Protein AF-A0A371HPT3-F1 (afdb_monomer_lite)

Radius of gyration: 15.77 Å; chains: 1; bounding box: 47×21×42 Å

Foldseek 3Di:
DPDDLVVVVVVVVVVVFAWPAAWDFDDDPNDGQWIWTWGDDPPDIDIDIDGDDDDPPDDPDD

Organism: Mucuna pruriens (NCBI:txid157652)

Secondary structure (DSSP, 8-state):
--S-HHHHHHHHHHT-PEEEEEEEEEEETTEEEEEEEEEEETTEEEEEEEE-----------

Sequence (62 aa):
MSIPYLSSLYIVKSLNLKLDMIWHPFFVDGEVAGYAEEYRKGDYHLTYAIVKVGIKLVNWIL

pLDDT: mean 87.22, std 12.64, range [54.75, 97.25]

Structure (mmCIF, N/CA/C/O backbone):
data_AF-A0A371HPT3-F1
#
_entry.id   AF-A0A371HPT3-F1
#
loop_
_atom_site.group_PDB
_atom_site.id
_atom_site.type_symbol
_atom_site.label_atom_id
_atom_site.label_alt_id
_atom_site.label_comp_id
_atom_site.label_asym_id
_atom_site.label_entity_id
_atom_site.label_seq_id
_atom_site.pdbx_PDB_ins_code
_atom_site.Cartn_x
_atom_site.Cartn_y
_atom_site.Cartn_z
_atom_site.occupancy
_atom_site.B_iso_or_equiv
_atom_site.auth_seq_id
_atom_site.auth_comp_id
_atom_site.auth_asym_id
_atom_site.auth_atom_id
_atom_site.pdbx_PDB_model_num
ATOM 1 N N . MET A 1 1 ? 14.691 12.559 1.059 1.00 61.62 1 MET A N 1
ATOM 2 C CA . MET A 1 1 ? 13.212 12.584 1.054 1.00 61.62 1 MET A CA 1
ATOM 3 C C . MET A 1 1 ? 12.742 13.028 2.428 1.00 61.62 1 MET A C 1
ATOM 5 O O . MET A 1 1 ? 13.187 12.430 3.394 1.00 61.62 1 MET A O 1
ATOM 9 N N . SER A 1 2 ? 11.934 14.088 2.521 1.00 73.19 2 SER A N 1
ATOM 10 C CA . SER A 1 2 ? 11.549 14.691 3.815 1.00 73.19 2 SER A CA 1
ATOM 11 C C . SER A 1 2 ? 10.338 14.005 4.471 1.00 73.19 2 SER A C 1
ATOM 13 O O . SER A 1 2 ? 10.228 13.985 5.691 1.00 73.19 2 SER A O 1
ATOM 15 N N . ILE A 1 3 ? 9.457 13.378 3.678 1.00 67.75 3 ILE A N 1
ATOM 16 C CA . ILE A 1 3 ? 8.254 12.696 4.176 1.00 67.75 3 ILE A CA 1
ATOM 17 C C . ILE A 1 3 ? 8.259 11.246 3.666 1.00 67.75 3 ILE A C 1
ATOM 19 O O . ILE A 1 3 ? 8.160 11.036 2.454 1.00 67.75 3 ILE A O 1
ATOM 23 N N . PRO A 1 4 ? 8.417 10.241 4.544 1.00 78.56 4 PRO A N 1
ATOM 24 C CA . PRO A 1 4 ? 8.373 8.836 4.157 1.00 78.56 4 PRO A CA 1
ATOM 25 C C . PRO A 1 4 ? 6.928 8.382 3.906 1.00 78.56 4 PRO A C 1
ATOM 27 O O . PRO A 1 4 ? 6.000 8.831 4.578 1.00 78.56 4 PRO A O 1
ATOM 30 N N . TYR A 1 5 ? 6.732 7.436 2.980 1.00 78.69 5 TYR A N 1
ATOM 31 C CA . TYR A 1 5 ? 5.398 6.898 2.658 1.00 78.69 5 TYR A CA 1
ATOM 32 C C . TYR A 1 5 ? 4.682 6.314 3.892 1.00 78.69 5 TYR A C 1
ATOM 34 O O . TYR A 1 5 ? 3.461 6.384 4.006 1.00 78.69 5 TYR A O 1
ATOM 42 N N . LEU A 1 6 ? 5.449 5.788 4.852 1.00 84.31 6 LEU A N 1
ATOM 43 C CA . LEU A 1 6 ? 4.925 5.209 6.088 1.00 84.31 6 LEU A CA 1
ATOM 44 C C . LEU A 1 6 ? 4.087 6.209 6.897 1.00 84.31 6 LEU A C 1
ATOM 46 O O . LEU A 1 6 ? 3.107 5.810 7.523 1.00 84.31 6 LEU A O 1
ATOM 50 N N . SER A 1 7 ? 4.421 7.503 6.855 1.00 87.06 7 SER A N 1
ATOM 51 C CA . SER A 1 7 ? 3.666 8.540 7.565 1.00 87.06 7 SER A CA 1
ATOM 52 C C . SER A 1 7 ? 2.262 8.718 6.988 1.00 87.06 7 SER A C 1
ATOM 54 O O . SER A 1 7 ? 1.291 8.768 7.739 1.00 87.06 7 SER A O 1
ATOM 56 N N . SER A 1 8 ? 2.130 8.771 5.659 1.00 89.38 8 SER A N 1
ATOM 57 C CA . SER A 1 8 ? 0.817 8.884 5.014 1.00 89.38 8 SER A CA 1
ATOM 58 C C . SER A 1 8 ? 0.017 7.586 5.125 1.00 89.38 8 SER A C 1
ATOM 60 O O . SER A 1 8 ? -1.191 7.637 5.349 1.00 89.38 8 SER A O 1
ATOM 62 N N . LEU A 1 9 ? 0.685 6.429 5.065 1.00 89.62 9 LEU A N 1
ATOM 63 C CA . LEU A 1 9 ? 0.037 5.135 5.277 1.00 89.62 9 LEU A CA 1
ATOM 64 C C . LEU A 1 9 ? -0.557 5.023 6.687 1.00 89.62 9 LEU A C 1
ATOM 66 O O . LEU A 1 9 ? -1.681 4.551 6.836 1.00 89.62 9 LEU A O 1
ATOM 70 N N . TYR A 1 10 ? 0.158 5.490 7.715 1.00 91.19 10 TYR A N 1
ATOM 71 C CA . TYR A 1 10 ? -0.343 5.476 9.091 1.00 91.19 10 TYR A CA 1
ATOM 72 C C . TYR A 1 10 ? -1.652 6.264 9.234 1.00 91.19 10 TYR A C 1
ATOM 74 O O . TYR A 1 10 ? -2.602 5.776 9.845 1.00 91.19 10 TYR A O 1
ATOM 82 N N . ILE A 1 11 ? -1.735 7.446 8.613 1.00 91.56 11 ILE A N 1
ATOM 83 C CA . ILE A 1 11 ? -2.959 8.258 8.614 1.00 91.56 11 ILE A CA 1
ATOM 84 C C . ILE A 1 11 ? -4.108 7.479 7.967 1.00 91.56 11 ILE A C 1
ATOM 86 O O . ILE A 1 11 ? -5.175 7.371 8.566 1.00 91.56 11 ILE A O 1
ATOM 90 N N . VAL A 1 12 ? -3.887 6.871 6.798 1.00 92.50 12 VAL A N 1
ATOM 91 C CA . VAL A 1 12 ? -4.916 6.069 6.114 1.00 92.50 12 VAL A CA 1
ATOM 92 C C . VAL A 1 12 ? -5.381 4.892 6.974 1.00 92.50 12 VAL A C 1
ATOM 94 O O . VAL A 1 12 ? -6.584 4.686 7.124 1.00 92.50 12 VAL A O 1
ATOM 97 N N . LYS A 1 13 ? -4.457 4.158 7.606 1.00 90.12 13 LYS A N 1
ATOM 98 C CA . LYS A 1 13 ? -4.797 3.034 8.495 1.00 90.12 13 LYS A CA 1
ATOM 99 C C . LYS A 1 13 ? -5.573 3.490 9.734 1.00 90.12 13 LYS A C 1
ATOM 101 O O . LYS A 1 13 ? -6.472 2.779 10.177 1.00 90.12 13 LYS A O 1
ATOM 106 N N . SER A 1 14 ? -5.287 4.683 10.259 1.00 93.62 14 SER A N 1
ATOM 107 C CA . SER A 1 14 ? -5.990 5.234 11.427 1.00 93.62 14 SER A CA 1
ATOM 108 C C . SER A 1 14 ? -7.477 5.528 11.177 1.00 93.62 14 SER A C 1
ATOM 110 O O . SER A 1 14 ? -8.257 5.578 12.125 1.00 93.62 14 SER A O 1
ATOM 112 N N . LEU A 1 15 ? -7.898 5.657 9.911 1.00 93.25 15 LEU A N 1
ATOM 113 C CA . LEU A 1 15 ? -9.304 5.852 9.537 1.00 93.25 15 LEU A CA 1
ATOM 114 C C . LEU A 1 15 ? -10.173 4.600 9.754 1.00 93.25 15 LEU A C 1
ATOM 116 O O . LEU A 1 15 ? -11.399 4.707 9.706 1.00 93.25 15 LEU A O 1
ATOM 120 N N . ASN A 1 16 ? -9.555 3.430 9.977 1.00 93.31 16 ASN A N 1
ATOM 121 C CA . ASN A 1 16 ? -10.221 2.148 10.234 1.00 93.31 16 ASN A CA 1
ATOM 122 C C . ASN A 1 16 ? -11.342 1.824 9.222 1.00 93.31 16 ASN A C 1
ATOM 124 O O . ASN A 1 16 ? -12.466 1.465 9.583 1.00 93.31 16 ASN A O 1
ATOM 128 N N . LEU A 1 17 ? -11.045 2.019 7.936 1.00 94.38 17 LEU A N 1
ATOM 129 C CA . LEU A 1 17 ? -11.956 1.724 6.831 1.00 94.38 17 LEU A CA 1
ATOM 130 C C . LEU A 1 17 ? -11.931 0.230 6.493 1.00 94.38 17 LEU A C 1
ATOM 132 O O . LEU A 1 17 ? -1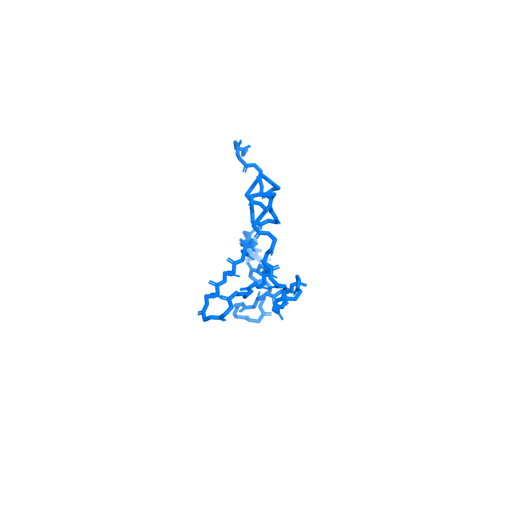0.932 -0.454 6.724 1.00 94.38 17 LEU A O 1
ATOM 136 N N . LYS A 1 18 ? -13.017 -0.279 5.903 1.00 95.81 18 LYS A N 1
ATOM 137 C CA . LYS A 1 18 ? -13.055 -1.668 5.443 1.00 95.81 18 LYS A CA 1
ATOM 138 C C . LYS A 1 18 ? -12.119 -1.818 4.247 1.00 95.81 18 LYS A C 1
ATOM 140 O O . LYS A 1 18 ? -12.220 -1.048 3.296 1.00 95.81 18 LYS A O 1
ATOM 145 N N . LEU A 1 19 ? -11.250 -2.821 4.294 1.00 96.19 19 LEU A N 1
ATOM 146 C CA . LEU A 1 19 ? -10.419 -3.197 3.158 1.00 96.19 19 LEU A CA 1
ATOM 147 C C . LEU A 1 19 ? -11.306 -3.737 2.030 1.00 96.19 19 LEU A C 1
ATOM 149 O O . LEU A 1 19 ? -12.087 -4.664 2.255 1.00 96.19 19 LEU A O 1
ATOM 153 N N . ASP A 1 20 ? -11.194 -3.140 0.849 1.00 96.75 20 ASP A N 1
ATOM 154 C CA . ASP A 1 20 ? -11.913 -3.557 -0.359 1.00 96.75 20 ASP A CA 1
ATOM 155 C C . ASP A 1 20 ? -10.986 -4.395 -1.250 1.00 96.75 20 ASP A C 1
ATOM 157 O O . ASP A 1 20 ? -11.347 -5.505 -1.636 1.00 96.75 20 ASP A O 1
ATOM 161 N N . MET A 1 21 ? -9.744 -3.931 -1.453 1.00 97.00 21 MET A N 1
ATOM 162 C CA . MET A 1 21 ? -8.687 -4.689 -2.124 1.00 97.00 21 MET A CA 1
ATOM 163 C C . MET A 1 21 ? -7.376 -4.608 -1.340 1.00 97.00 21 MET A C 1
ATOM 165 O O . MET A 1 21 ? -6.8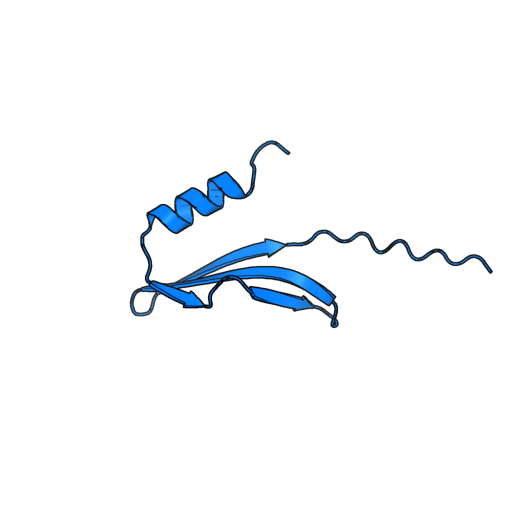79 -3.524 -1.028 1.00 97.00 21 MET A O 1
ATOM 169 N N . ILE A 1 22 ? -6.820 -5.777 -1.003 1.00 95.19 22 ILE A N 1
ATOM 170 C CA . ILE A 1 22 ? -5.531 -5.881 -0.310 1.00 95.19 22 ILE A CA 1
ATOM 171 C C . ILE A 1 22 ? -4.394 -5.390 -1.206 1.00 95.19 22 ILE A C 1
ATOM 173 O O . ILE A 1 22 ? -4.511 -5.423 -2.427 1.00 95.19 22 ILE A O 1
ATOM 177 N N . TRP A 1 23 ? -3.291 -4.979 -0.580 1.00 94.94 23 TRP A N 1
ATOM 178 C CA . TRP A 1 23 ? -2.062 -4.525 -1.226 1.00 94.94 23 TRP A CA 1
ATOM 179 C C . TRP A 1 23 ? -1.721 -5.298 -2.512 1.00 94.94 23 TRP A C 1
ATOM 181 O O . TRP A 1 23 ? -1.386 -6.484 -2.463 1.00 94.94 23 TRP A O 1
ATOM 191 N N . HIS A 1 24 ? -1.778 -4.620 -3.657 1.00 96.62 24 HIS A N 1
ATOM 192 C CA . HIS A 1 24 ? -1.618 -5.236 -4.974 1.00 96.62 24 HIS A CA 1
ATOM 193 C C . HIS A 1 24 ? -0.828 -4.333 -5.932 1.00 96.62 24 HIS A C 1
ATOM 195 O O . HIS A 1 24 ? -0.804 -3.112 -5.761 1.00 96.62 24 HIS A O 1
ATOM 201 N N . PRO A 1 25 ? -0.166 -4.902 -6.956 1.00 96.69 25 PRO A N 1
ATOM 202 C CA . PRO A 1 25 ? 0.462 -4.109 -8.001 1.00 96.69 25 PRO A CA 1
ATOM 203 C C . PRO A 1 25 ? -0.586 -3.516 -8.952 1.00 96.69 25 PRO A C 1
ATOM 205 O O . PRO A 1 25 ? -1.630 -4.123 -9.204 1.00 96.69 25 PRO A O 1
ATOM 208 N N . PHE A 1 26 ? -0.268 -2.363 -9.538 1.00 95.44 26 PHE A N 1
ATOM 209 C CA . PHE A 1 26 ? -0.948 -1.854 -10.728 1.00 95.44 26 PHE A CA 1
ATOM 210 C C . PHE A 1 26 ? 0.058 -1.660 -11.865 1.00 95.44 26 PHE A C 1
ATOM 212 O O . PHE A 1 26 ? 1.238 -1.369 -11.638 1.00 95.44 26 PHE A O 1
ATOM 219 N N . PHE A 1 27 ? -0.413 -1.866 -13.093 1.00 94.50 27 PHE A N 1
ATOM 220 C CA . PHE A 1 27 ? 0.433 -1.958 -14.278 1.00 94.50 27 PHE A CA 1
ATOM 221 C C . PHE A 1 27 ? 0.157 -0.807 -15.242 1.00 94.50 27 PHE A C 1
ATOM 223 O O . PHE A 1 27 ? -0.996 -0.432 -15.450 1.00 94.50 27 PHE A O 1
ATOM 230 N N . VAL A 1 28 ? 1.219 -0.283 -15.850 1.00 93.31 28 VAL A N 1
ATOM 231 C CA . VAL A 1 28 ? 1.172 0.648 -16.986 1.00 93.31 28 VAL A CA 1
ATOM 232 C C . VAL A 1 28 ? 2.122 0.086 -18.040 1.00 93.31 28 VAL A C 1
ATOM 234 O O . VAL A 1 28 ? 3.245 -0.288 -17.712 1.00 93.31 28 VAL A O 1
ATOM 237 N N . ASP A 1 29 ? 1.648 -0.062 -19.277 1.00 92.38 29 ASP A N 1
ATOM 238 C CA . ASP A 1 29 ? 2.410 -0.633 -20.402 1.00 92.38 29 ASP A CA 1
ATOM 239 C C . ASP A 1 29 ? 3.039 -2.015 -20.124 1.00 92.38 29 ASP A C 1
ATOM 241 O O . ASP A 1 29 ? 4.122 -2.346 -20.603 1.00 92.38 29 ASP A O 1
ATOM 245 N N . GLY A 1 30 ? 2.355 -2.845 -19.329 1.00 90.75 30 GLY A N 1
ATOM 246 C CA . GLY A 1 30 ? 2.817 -4.191 -18.964 1.00 90.75 30 GLY A CA 1
ATOM 247 C C . GLY A 1 30 ? 3.906 -4.226 -17.885 1.00 90.75 30 GLY A C 1
ATOM 248 O O . GLY A 1 30 ? 4.290 -5.308 -17.444 1.00 90.75 30 GLY A O 1
ATOM 249 N N . GLU A 1 31 ? 4.369 -3.071 -17.406 1.00 90.81 31 GLU A N 1
ATOM 250 C CA . GLU A 1 31 ? 5.315 -2.956 -16.298 1.00 90.81 31 GLU A CA 1
ATOM 251 C C . GLU A 1 31 ? 4.587 -2.574 -14.997 1.00 90.81 31 GLU A C 1
ATOM 253 O O . GLU A 1 31 ? 3.556 -1.899 -15.006 1.00 90.81 31 GLU A O 1
ATOM 258 N N . VAL A 1 32 ? 5.116 -3.006 -13.845 1.00 93.62 32 VAL A N 1
ATOM 259 C CA . VAL A 1 32 ? 4.580 -2.607 -12.530 1.00 93.62 32 VAL A CA 1
ATOM 260 C C . VAL A 1 32 ? 4.877 -1.125 -12.304 1.00 93.62 32 VAL A C 1
ATOM 262 O O . VAL A 1 32 ? 6.019 -0.755 -12.018 1.00 93.62 32 VAL A O 1
ATOM 265 N N . ALA A 1 33 ? 3.839 -0.297 -12.393 1.00 94.12 33 ALA A N 1
ATOM 266 C CA . ALA A 1 33 ? 3.912 1.146 -12.190 1.00 94.12 33 ALA A CA 1
ATOM 267 C C . ALA A 1 33 ? 3.878 1.531 -10.706 1.00 94.12 33 ALA A C 1
ATOM 269 O O . ALA A 1 33 ? 4.307 2.620 -10.325 1.00 94.12 33 ALA A O 1
ATOM 270 N N . GLY A 1 34 ? 3.402 0.632 -9.847 1.00 95.06 34 GLY A N 1
ATOM 271 C CA . GLY A 1 34 ? 3.333 0.869 -8.417 1.00 95.06 34 GLY A CA 1
ATOM 272 C C . GLY A 1 34 ? 2.519 -0.181 -7.681 1.00 95.06 34 GLY A C 1
ATOM 273 O O . GLY A 1 34 ? 2.188 -1.232 -8.231 1.00 95.06 34 GLY A O 1
ATOM 274 N N . TYR A 1 35 ? 2.208 0.128 -6.427 1.00 94.81 35 TYR A N 1
ATOM 275 C CA . TYR A 1 35 ? 1.349 -0.681 -5.570 1.00 94.81 35 TYR A CA 1
ATOM 276 C C . TYR A 1 35 ? 0.229 0.167 -4.991 1.00 94.81 35 TYR A C 1
ATOM 278 O O . TYR A 1 35 ? 0.440 1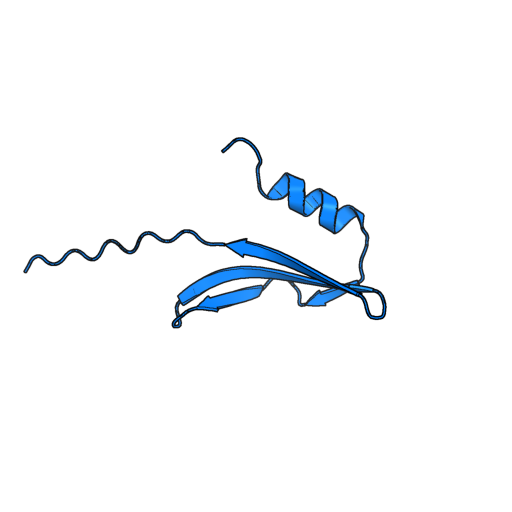.349 -4.716 1.00 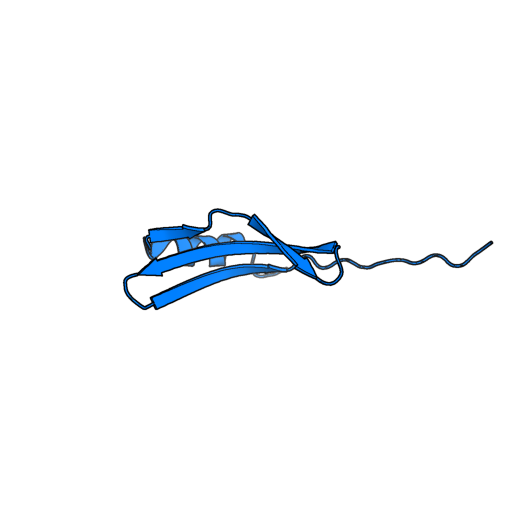94.81 35 TYR A O 1
ATOM 286 N N . ALA A 1 36 ? -0.932 -0.439 -4.787 1.00 96.56 36 ALA A N 1
ATOM 287 C CA . ALA A 1 36 ? -2.075 0.211 -4.183 1.00 96.56 36 ALA A CA 1
ATOM 288 C C . ALA A 1 36 ? -2.783 -0.691 -3.166 1.00 96.56 36 ALA A C 1
ATOM 290 O O . ALA A 1 36 ? -2.640 -1.912 -3.179 1.00 96.56 36 ALA A O 1
ATOM 291 N N . GLU A 1 37 ? -3.533 -0.063 -2.270 1.00 96.81 37 GLU A N 1
ATOM 292 C CA . GLU A 1 37 ? -4.475 -0.699 -1.355 1.00 96.81 37 GLU A CA 1
ATOM 293 C C . GLU A 1 37 ? -5.768 0.115 -1.358 1.00 96.81 37 GLU A C 1
ATOM 295 O O . GLU A 1 37 ? -5.734 1.349 -1.285 1.00 96.81 37 GLU A O 1
ATOM 300 N N . GLU A 1 38 ? -6.904 -0.568 -1.456 1.00 97.25 38 GLU A N 1
ATOM 301 C CA . GLU A 1 38 ? -8.210 0.064 -1.634 1.00 97.25 38 GLU A CA 1
ATOM 302 C C . GLU A 1 38 ? -9.108 -0.181 -0.428 1.00 97.25 38 GLU A C 1
ATOM 304 O O . GLU A 1 38 ? -9.187 -1.286 0.113 1.00 97.25 38 GLU A O 1
ATOM 309 N N . TYR A 1 39 ? -9.824 0.861 -0.025 1.00 97.00 39 TYR A N 1
ATOM 310 C CA . TYR A 1 39 ? -10.701 0.869 1.132 1.00 97.00 39 TYR A CA 1
ATOM 311 C C . TYR A 1 39 ? -12.076 1.410 0.762 1.00 97.00 39 TYR A C 1
ATOM 313 O O . TYR A 1 39 ? -12.208 2.297 -0.085 1.00 97.00 39 TYR A O 1
ATOM 321 N N . ARG A 1 40 ? -13.100 0.935 1.471 1.00 95.81 40 ARG A N 1
ATOM 322 C CA . ARG A 1 40 ? -14.490 1.339 1.264 1.00 95.81 40 ARG A CA 1
ATOM 323 C C . ARG A 1 40 ? -15.217 1.613 2.576 1.00 95.81 40 ARG A C 1
ATOM 325 O O . ARG A 1 40 ? -14.990 0.957 3.595 1.00 95.81 40 ARG A O 1
ATOM 332 N N . LYS A 1 41 ? -16.140 2.574 2.545 1.00 94.69 41 LYS A N 1
ATOM 333 C CA . LYS A 1 41 ? -17.095 2.852 3.626 1.00 94.69 41 LYS A CA 1
ATOM 334 C C . LYS A 1 41 ? -18.417 3.325 3.027 1.00 94.69 41 LYS A C 1
ATOM 336 O O . LYS A 1 41 ? -18.555 4.494 2.686 1.00 94.69 41 LYS A O 1
ATOM 341 N N . GLY A 1 42 ? -19.388 2.419 2.908 1.00 92.12 42 GLY A N 1
ATOM 342 C CA . GLY A 1 42 ? -20.624 2.700 2.168 1.00 92.12 42 GLY A CA 1
ATOM 343 C C . GLY A 1 42 ? -20.304 2.998 0.703 1.00 92.12 42 GLY A C 1
ATOM 344 O O . GLY A 1 42 ? -19.636 2.187 0.061 1.00 92.12 42 GLY A O 1
ATOM 345 N N . ASP A 1 43 ? -20.714 4.177 0.236 1.00 94.62 43 ASP A N 1
ATOM 346 C CA . ASP A 1 43 ? -20.483 4.663 -1.133 1.00 94.62 43 ASP A CA 1
ATOM 347 C C . ASP A 1 43 ? -19.148 5.418 -1.300 1.00 94.62 43 ASP A C 1
ATOM 349 O O . ASP A 1 43 ? -18.812 5.874 -2.391 1.00 94.62 43 ASP A O 1
ATOM 353 N N . TYR A 1 44 ? -18.369 5.576 -0.222 1.00 93.62 44 TYR A N 1
ATOM 354 C CA . TYR A 1 44 ? -17.061 6.231 -0.268 1.00 93.62 44 TYR A CA 1
ATOM 355 C C . TYR A 1 44 ? -15.943 5.225 -0.543 1.00 93.62 44 TYR A C 1
ATOM 357 O O . TYR A 1 44 ? -15.845 4.200 0.140 1.00 93.62 44 TYR A O 1
ATOM 365 N N . HIS A 1 45 ? -15.053 5.582 -1.470 1.00 95.56 45 HIS A N 1
ATOM 366 C CA . HIS A 1 45 ? -13.874 4.807 -1.852 1.00 95.56 45 HIS A CA 1
ATOM 367 C C . HIS A 1 45 ? -12.595 5.609 -1.595 1.00 95.56 45 HIS A C 1
ATOM 369 O O . HIS A 1 45 ? -12.537 6.808 -1.872 1.00 95.56 45 HIS A O 1
ATOM 375 N N . LEU A 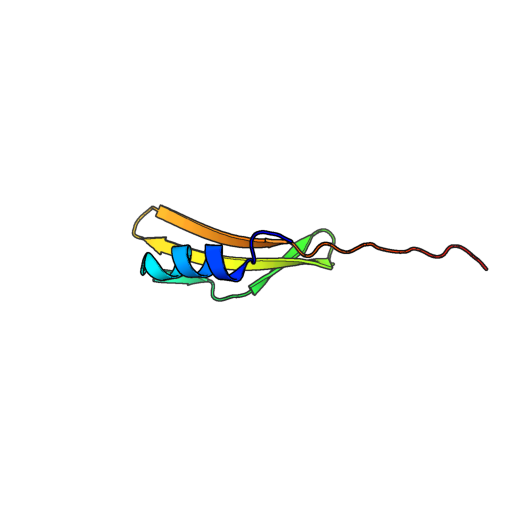1 46 ? -11.570 4.943 -1.069 1.00 96.44 46 LEU A N 1
ATOM 376 C CA . LEU A 1 46 ? -10.245 5.511 -0.848 1.00 96.44 46 LEU A CA 1
ATOM 377 C C . LEU A 1 46 ? -9.187 4.552 -1.393 1.00 96.44 46 LEU A C 1
ATOM 379 O O . LEU A 1 46 ? -9.115 3.407 -0.959 1.00 96.44 46 LEU A O 1
ATOM 383 N N . THR A 1 47 ? -8.319 5.050 -2.267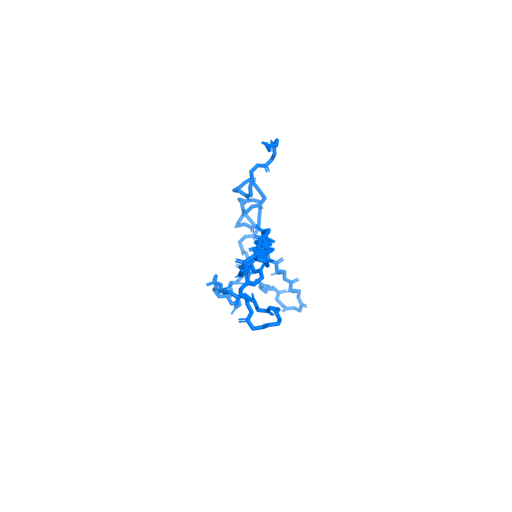 1.00 96.94 47 THR A N 1
ATOM 384 C CA . THR A 1 47 ? -7.170 4.302 -2.789 1.00 96.94 47 THR A CA 1
ATOM 385 C C . THR A 1 47 ? -5.885 4.925 -2.266 1.00 96.94 47 THR A C 1
ATOM 387 O O . THR A 1 47 ? -5.621 6.107 -2.485 1.00 96.94 47 THR A O 1
ATOM 390 N N . TYR A 1 48 ? -5.070 4.131 -1.576 1.00 95.94 48 TYR A N 1
ATOM 391 C CA . TYR A 1 48 ? -3.708 4.502 -1.217 1.00 95.94 48 TYR A CA 1
ATOM 392 C C . TYR A 1 48 ? -2.750 3.896 -2.237 1.00 95.94 48 TYR A C 1
ATOM 394 O O . TYR A 1 48 ? -2.747 2.681 -2.392 1.00 95.94 48 TYR A O 1
ATOM 402 N N . ALA A 1 49 ? -1.936 4.710 -2.911 1.00 95.31 49 ALA A N 1
ATOM 403 C CA . ALA A 1 49 ? -1.020 4.238 -3.947 1.00 95.31 49 ALA A CA 1
ATOM 404 C C . ALA A 1 49 ? 0.409 4.755 -3.743 1.00 95.31 49 ALA A C 1
ATOM 406 O O . ALA A 1 49 ? 0.633 5.909 -3.375 1.00 95.31 49 ALA A O 1
ATOM 407 N N . ILE A 1 50 ? 1.381 3.895 -4.041 1.00 93.75 50 ILE A N 1
ATOM 408 C CA . ILE A 1 50 ? 2.797 4.228 -4.163 1.00 93.75 50 ILE A CA 1
ATOM 409 C C . ILE A 1 50 ? 3.193 4.044 -5.620 1.00 93.75 50 ILE A C 1
ATOM 411 O O . ILE A 1 50 ? 3.042 2.957 -6.175 1.00 93.75 50 ILE A O 1
ATOM 415 N N . VAL A 1 51 ? 3.753 5.092 -6.217 1.00 93.00 51 VAL A N 1
ATOM 416 C CA . VAL A 1 51 ? 4.280 5.057 -7.583 1.00 93.00 51 VAL A CA 1
ATOM 417 C C . VAL A 1 51 ? 5.735 4.608 -7.551 1.00 93.00 51 VAL A C 1
ATOM 419 O O . VAL A 1 51 ? 6.571 5.193 -6.857 1.00 93.00 51 VAL A O 1
ATOM 422 N N . LYS A 1 52 ? 6.051 3.571 -8.324 1.00 90.44 52 LYS A N 1
ATOM 423 C CA . LYS A 1 52 ? 7.425 3.150 -8.569 1.00 90.44 52 LYS A CA 1
ATOM 424 C C . LYS A 1 52 ? 8.035 4.100 -9.594 1.00 90.44 52 LYS A C 1
ATOM 426 O O . LYS A 1 52 ? 7.665 4.088 -10.762 1.00 90.44 52 LYS A O 1
ATOM 431 N N . VAL A 1 53 ? 9.013 4.894 -9.173 1.00 82.19 53 VAL A N 1
ATOM 432 C CA . VAL A 1 53 ? 9.842 5.651 -10.117 1.00 82.19 53 VAL A CA 1
ATOM 433 C C . VAL A 1 53 ? 10.891 4.699 -10.687 1.00 82.19 53 VAL A C 1
ATOM 435 O O . VAL A 1 53 ? 11.844 4.328 -10.006 1.00 82.19 53 VAL A O 1
ATOM 438 N N . GLY A 1 54 ? 10.682 4.260 -11.926 1.00 70.38 54 GLY A N 1
ATOM 439 C CA . GLY A 1 54 ? 11.675 3.531 -12.709 1.00 70.38 54 GLY A CA 1
ATOM 440 C C . GLY A 1 54 ? 12.375 4.474 -13.681 1.00 70.38 54 GLY A C 1
ATOM 441 O O . GLY A 1 54 ? 11.717 5.142 -14.471 1.00 70.38 54 GLY A O 1
ATOM 442 N N . ILE A 1 55 ? 13.707 4.515 -13.653 1.00 66.44 55 ILE A N 1
ATOM 443 C CA . ILE A 1 55 ? 14.490 5.054 -14.769 1.00 66.44 55 ILE A CA 1
ATOM 444 C C . ILE A 1 55 ? 14.838 3.862 -15.654 1.00 66.44 55 ILE A C 1
ATOM 446 O O . ILE A 1 55 ? 15.614 2.994 -15.255 1.00 66.44 55 ILE A O 1
ATOM 450 N N . LYS A 1 56 ? 14.261 3.807 -16.855 1.00 66.69 56 LYS A N 1
ATOM 451 C CA . LYS A 1 56 ? 14.654 2.827 -17.867 1.00 66.69 56 LYS A CA 1
ATOM 452 C C . LYS A 1 56 ? 15.896 3.357 -18.577 1.00 66.69 56 LYS A C 1
ATOM 454 O O . LYS A 1 56 ? 15.795 4.143 -19.514 1.00 66.69 56 LYS A O 1
ATOM 459 N N . LEU A 1 57 ? 17.078 2.971 -18.098 1.00 58.69 57 LEU A N 1
ATOM 460 C CA . LEU A 1 57 ? 18.322 3.211 -18.829 1.00 58.69 57 LEU A CA 1
ATOM 461 C C . LEU A 1 57 ? 18.366 2.239 -20.009 1.00 58.69 57 LEU A C 1
ATOM 463 O O . LEU A 1 57 ? 18.710 1.070 -19.848 1.00 58.69 57 LEU A O 1
ATOM 467 N N . VAL A 1 58 ? 17.973 2.709 -21.191 1.00 63.75 58 VAL A N 1
ATOM 468 C CA . VAL A 1 58 ? 18.207 1.971 -22.434 1.00 63.75 58 VAL A CA 1
ATOM 469 C C . VAL A 1 58 ? 19.613 2.316 -22.909 1.00 63.75 58 VAL A C 1
ATOM 471 O O . VAL A 1 58 ? 19.866 3.440 -23.335 1.00 63.75 58 VAL A O 1
ATOM 474 N N . ASN A 1 59 ? 20.538 1.363 -22.800 1.00 58.66 59 ASN A N 1
ATOM 475 C CA . ASN A 1 59 ? 21.882 1.510 -23.344 1.00 58.66 59 ASN A CA 1
ATOM 476 C C . ASN A 1 59 ? 21.877 1.031 -24.806 1.00 58.66 59 ASN A C 1
ATOM 478 O O . ASN A 1 59 ? 21.752 -0.166 -25.058 1.00 58.66 59 ASN A O 1
ATOM 482 N N . TRP A 1 60 ? 21.966 1.960 -25.761 1.00 54.75 60 TRP A N 1
ATOM 483 C CA . TRP A 1 60 ? 22.029 1.676 -27.203 1.00 54.75 60 TRP A CA 1
ATOM 484 C C . TRP A 1 60 ? 23.473 1.688 -27.717 1.00 54.75 60 TRP A C 1
ATOM 486 O O . TRP A 1 60 ? 23.823 2.515 -28.556 1.00 54.75 60 TRP A O 1
ATOM 496 N N . ILE A 1 61 ? 24.329 0.794 -27.226 1.00 56.41 61 ILE A N 1
ATOM 497 C CA . ILE A 1 61 ? 25.662 0.617 -27.817 1.00 56.41 61 ILE A CA 1
ATOM 498 C C . ILE A 1 61 ? 25.874 -0.870 -28.103 1.00 56.41 61 ILE A C 1
ATOM 500 O O . ILE A 1 61 ? 26.106 -1.660 -27.187 1.00 56.41 61 ILE A O 1
ATOM 504 N N . LEU A 1 62 ? 25.729 -1.212 -29.387 1.00 59.50 62 LEU A N 1
ATOM 505 C CA . LEU A 1 62 ? 26.377 -2.341 -30.055 1.00 59.50 62 LEU A CA 1
ATOM 506 C C . LEU A 1 62 ? 27.636 -1.816 -30.748 1.00 59.50 62 LEU A C 1
ATOM 508 O O . LEU A 1 62 ? 27.564 -0.677 -31.268 1.00 59.50 62 LEU A O 1
#